Protein AF-A0A352F9U6-F1 (afdb_monomer)

Solvent-accessible surface area (backbone atoms only — not comparable to full-atom values): 6365 Å² total; per-residue (Å²): 136,94,85,80,84,66,70,68,66,66,60,55,64,63,62,71,66,75,74,80,70,86,76,86,44,70,66,60,53,50,52,50,53,51,52,50,54,30,59,79,71,73,54,84,74,67,57,46,100,87,66,51,74,74,83,88,88,74,89,82,89,72,84,82,84,58,98,86,63,88,63,74,48,76,53,74,44,58,51,98,88,63,55,70,82,49,70,53,75,51,112

Radius of gyration: 25.02 Å; Cα contacts (8 Å, |Δi|>4): 48; chains: 1; bounding box: 55×26×78 Å

Foldseek 3Di:
DDDDPPPVVVVVVVVVPPVPDPPPPVVVVVVVLVVVLCVVVVHDAAADPVRHGDDPPDDDPDDDDDPPDDDWDFDWDADSVRHTPDGDTDD

Sequence (91 aa):
MNRIFIPFLLSLSLILCLNGCTKDDPIEKEKMAMTKYLEDHGYAESPTASGLYYIETKRGTGADADKGDLVKVRYKGTFTDGTVFDSGIYT

Nearest PDB structures (foldseek):
  5jhf-assembly2_B  TM=4.257E-01  e=9.978E+00  Lachancea thermotolerans CBS 6340
  8jjr-assembly1_x  TM=2.899E-01  e=3.417E+00  Symbiodinium sp.

pLDDT: mean 84.35, std 17.63, range [47.06, 98.0]

Structure (mmCIF, N/CA/C/O backbone):
data_AF-A0A352F9U6-F1
#
_entry.id   AF-A0A352F9U6-F1
#
loop_
_atom_site.group_PDB
_atom_site.id
_atom_site.type_symbol
_atom_site.label_atom_id
_atom_site.label_alt_id
_atom_site.label_comp_id
_atom_site.label_asym_id
_atom_site.label_entity_id
_atom_site.label_seq_id
_atom_site.pdbx_PDB_ins_code
_atom_site.Cartn_x
_atom_site.Cartn_y
_atom_site.Cartn_z
_atom_site.occupancy
_atom_site.B_iso_or_equiv
_atom_site.auth_seq_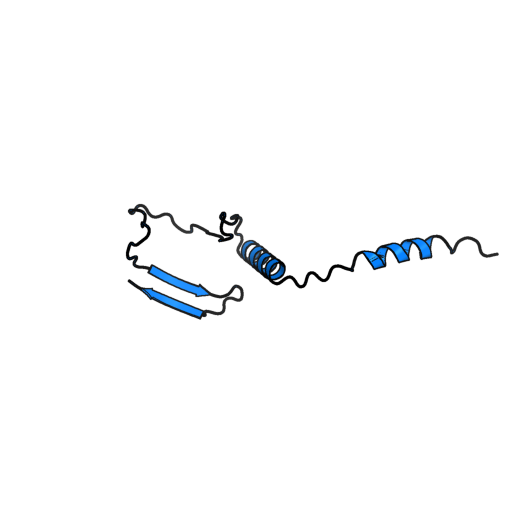id
_atom_site.auth_comp_id
_atom_site.auth_asym_id
_atom_site.auth_atom_id
_atom_site.pdbx_PDB_model_num
ATOM 1 N N . MET A 1 1 ? 33.649 2.389 -62.423 1.00 47.06 1 MET A N 1
ATOM 2 C CA . MET A 1 1 ? 34.302 3.555 -61.791 1.00 47.06 1 MET A CA 1
ATOM 3 C C . MET A 1 1 ? 33.358 4.108 -60.725 1.00 47.06 1 MET A C 1
ATOM 5 O O . MET A 1 1 ? 32.345 4.709 -61.051 1.00 47.06 1 MET A O 1
ATOM 9 N N . ASN A 1 2 ? 33.646 3.742 -59.473 1.00 47.06 2 ASN A N 1
ATOM 10 C CA . ASN A 1 2 ? 32.944 4.014 -58.210 1.00 47.06 2 ASN A CA 1
ATOM 11 C C . ASN A 1 2 ? 32.317 5.407 -58.065 1.00 47.06 2 ASN A C 1
ATOM 13 O O . ASN A 1 2 ? 33.082 6.351 -57.898 1.00 47.06 2 ASN A O 1
ATOM 17 N N . ARG A 1 3 ? 30.977 5.533 -57.990 1.00 52.00 3 ARG A N 1
ATOM 18 C CA . ARG A 1 3 ? 30.288 6.749 -57.476 1.00 52.00 3 ARG A CA 1
ATOM 19 C C . ARG A 1 3 ? 28.894 6.519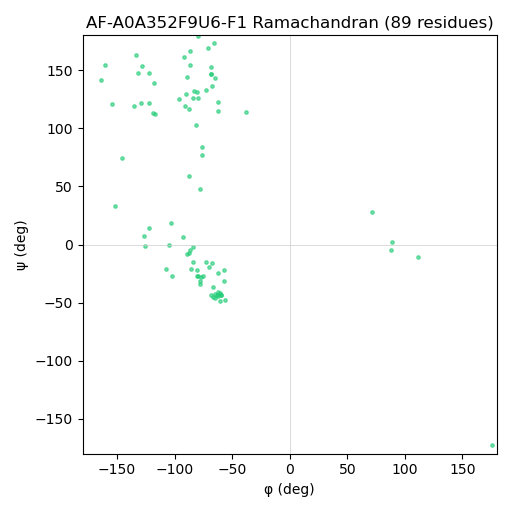 -56.844 1.00 52.00 3 ARG A C 1
ATOM 21 O O . ARG A 1 3 ? 28.042 7.388 -56.952 1.00 52.00 3 ARG A O 1
ATOM 28 N N . ILE A 1 4 ? 28.627 5.380 -56.189 1.00 52.69 4 ILE A N 1
ATOM 29 C CA . ILE A 1 4 ? 27.299 5.103 -55.568 1.00 52.69 4 ILE A CA 1
ATOM 30 C C . ILE A 1 4 ? 27.372 4.732 -54.063 1.00 52.69 4 ILE A C 1
ATOM 32 O O . ILE A 1 4 ? 26.355 4.604 -53.397 1.00 52.69 4 ILE A O 1
ATOM 36 N N . PHE A 1 5 ? 28.560 4.664 -53.454 1.00 54.16 5 PHE A N 1
ATOM 37 C CA . PHE A 1 5 ? 28.746 4.072 -52.113 1.00 54.16 5 PHE A CA 1
ATOM 38 C C . PHE A 1 5 ? 28.914 5.053 -50.930 1.00 54.16 5 PHE A C 1
ATOM 40 O O . PHE A 1 5 ? 29.406 4.656 -49.880 1.00 54.16 5 PHE A O 1
ATOM 47 N N . ILE A 1 6 ? 28.529 6.329 -51.061 1.00 57.25 6 ILE A N 1
ATOM 48 C CA . ILE A 1 6 ? 28.766 7.360 -50.021 1.00 57.25 6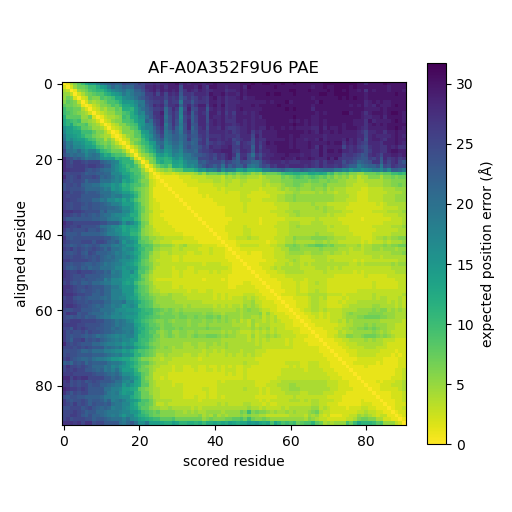 ILE A CA 1
ATOM 49 C C . ILE A 1 6 ? 27.512 7.825 -49.230 1.00 57.25 6 ILE A C 1
ATOM 51 O O . ILE A 1 6 ? 27.696 8.263 -48.095 1.00 57.25 6 ILE A O 1
ATOM 55 N N . PRO A 1 7 ? 26.240 7.685 -49.677 1.00 51.56 7 PRO A N 1
ATOM 56 C CA . PRO A 1 7 ? 25.107 8.146 -48.860 1.00 51.56 7 PRO A CA 1
ATOM 57 C C . PRO A 1 7 ? 24.634 7.128 -47.804 1.00 51.56 7 PRO A C 1
ATOM 59 O O . PRO A 1 7 ? 23.933 7.505 -46.870 1.00 51.56 7 PRO A O 1
ATOM 62 N N . PHE A 1 8 ? 25.034 5.854 -47.892 1.00 50.25 8 PHE A N 1
ATOM 63 C CA . PHE A 1 8 ? 24.595 4.830 -46.930 1.00 50.25 8 PHE A CA 1
ATOM 64 C C . PHE A 1 8 ? 25.362 4.909 -45.594 1.00 50.25 8 PHE A C 1
ATOM 66 O O . PHE A 1 8 ? 24.780 4.740 -44.525 1.00 50.25 8 PHE A O 1
ATOM 73 N N . LEU A 1 9 ? 26.646 5.283 -45.639 1.00 55.03 9 LEU A N 1
ATOM 74 C CA . LEU A 1 9 ? 27.531 5.410 -44.470 1.00 55.03 9 LEU A CA 1
ATOM 75 C C . LEU A 1 9 ? 27.263 6.662 -43.613 1.00 55.03 9 LEU A C 1
ATOM 77 O O . LEU A 1 9 ? 27.490 6.630 -42.407 1.00 55.03 9 LEU A O 1
ATOM 81 N N . LEU A 1 10 ? 26.729 7.737 -44.205 1.00 51.72 10 LEU A N 1
ATOM 82 C CA . LEU A 1 10 ? 26.353 8.961 -43.480 1.00 51.72 10 LEU A CA 1
ATOM 83 C C . LEU A 1 10 ? 24.995 8.852 -42.767 1.00 51.72 10 LEU A C 1
ATOM 85 O O . LEU A 1 10 ? 24.762 9.564 -41.796 1.00 51.72 10 LEU A O 1
ATOM 89 N N . SER A 1 11 ? 24.125 7.932 -43.199 1.00 56.28 11 SER A N 1
ATOM 90 C CA . SER A 1 11 ? 22.844 7.662 -42.526 1.00 56.28 11 SER A CA 1
ATOM 91 C C . SER A 1 11 ? 22.985 6.764 -41.287 1.00 56.28 11 SER A C 1
ATOM 93 O O . SER A 1 11 ? 22.218 6.892 -40.336 1.00 56.28 11 SER A O 1
ATOM 95 N N . LEU A 1 12 ? 24.011 5.902 -41.251 1.00 55.28 12 LEU A N 1
ATOM 96 C CA . LEU A 1 12 ? 24.248 4.952 -40.158 1.00 55.28 12 LEU A CA 1
ATOM 97 C C . LEU A 1 12 ? 24.851 5.623 -38.907 1.00 55.28 12 LEU A C 1
ATOM 99 O O . LEU A 1 12 ? 24.585 5.198 -37.786 1.00 55.28 12 LEU A O 1
ATOM 103 N N . SER A 1 13 ? 25.597 6.719 -39.086 1.00 57.91 13 SER A N 1
ATOM 104 C CA . SER A 1 13 ? 26.208 7.495 -37.993 1.00 57.91 13 SER A CA 1
ATOM 105 C C . SER A 1 13 ? 25.199 8.278 -37.141 1.00 57.91 13 SER A C 1
ATOM 107 O O . SER A 1 13 ? 25.538 8.661 -36.024 1.00 57.91 13 SER A O 1
ATOM 109 N N . LEU A 1 14 ? 23.982 8.530 -37.633 1.00 55.41 14 LEU A N 1
ATOM 110 C CA . LEU A 1 14 ? 22.947 9.252 -36.880 1.00 55.41 14 LEU A CA 1
ATOM 111 C C . LEU A 1 14 ? 22.136 8.317 -35.962 1.00 55.41 14 LEU A C 1
ATOM 113 O O . LEU A 1 14 ? 21.567 8.758 -34.968 1.00 55.41 14 LEU A O 1
ATOM 117 N N . ILE A 1 15 ? 22.137 7.013 -36.257 1.00 59.88 15 ILE A N 1
ATOM 118 C CA . ILE A 1 15 ? 21.402 5.988 -35.499 1.00 59.88 15 ILE A CA 1
ATOM 119 C C . ILE A 1 15 ? 22.161 5.577 -34.223 1.00 59.88 15 ILE A C 1
ATOM 121 O O . ILE A 1 15 ? 21.539 5.217 -33.227 1.00 59.88 15 ILE A O 1
ATOM 125 N N . LEU A 1 16 ? 23.495 5.700 -34.191 1.00 54.94 16 LEU A N 1
ATOM 126 C CA . LEU A 1 16 ? 24.299 5.375 -33.002 1.00 54.94 16 LEU A CA 1
ATOM 127 C C . LEU A 1 16 ? 24.183 6.397 -31.852 1.00 54.94 16 LEU A C 1
ATOM 129 O O . LEU A 1 16 ? 24.531 6.061 -30.722 1.00 54.94 16 LEU A O 1
ATOM 133 N N . CYS A 1 17 ? 23.658 7.603 -32.093 1.00 54.00 17 CYS A N 1
ATOM 134 C CA . CYS A 1 17 ? 23.543 8.649 -31.065 1.00 54.00 17 CYS A CA 1
ATOM 135 C C . CYS A 1 17 ? 22.235 8.606 -30.250 1.00 54.00 17 CYS A C 1
ATOM 137 O O . CYS A 1 17 ? 22.120 9.331 -29.265 1.00 54.00 17 CYS A O 1
ATOM 139 N N . LEU A 1 18 ? 21.253 7.768 -30.611 1.00 53.53 18 LEU A N 1
ATOM 140 C CA . LEU A 1 18 ? 19.959 7.692 -29.905 1.00 53.53 18 LEU A CA 1
ATOM 141 C C . LEU A 1 18 ? 19.941 6.714 -28.716 1.00 53.53 18 LEU A C 1
ATOM 143 O O . LEU A 1 18 ? 18.979 6.705 -27.956 1.00 53.53 18 LEU A O 1
ATOM 147 N N . ASN A 1 19 ? 21.004 5.932 -28.506 1.00 57.69 19 ASN A N 1
ATOM 148 C CA . ASN A 1 19 ? 21.089 4.975 -27.391 1.00 57.69 19 ASN A CA 1
ATOM 149 C C . ASN A 1 19 ? 21.761 5.553 -26.127 1.00 57.69 19 ASN A C 1
ATOM 151 O O . ASN A 1 19 ? 22.001 4.832 -25.162 1.00 57.69 19 ASN A O 1
ATOM 155 N N . GLY A 1 20 ? 22.076 6.852 -26.108 1.00 55.53 20 GLY A N 1
ATOM 156 C CA . GLY A 1 20 ? 22.750 7.523 -24.993 1.00 55.53 20 GLY A CA 1
ATOM 157 C C . GLY A 1 20 ? 21.796 8.052 -23.922 1.00 55.53 20 GLY A C 1
ATOM 158 O O . GLY A 1 20 ? 21.767 9.254 -23.676 1.00 55.53 20 GLY A O 1
ATOM 159 N N . CYS A 1 21 ? 20.991 7.194 -23.292 1.00 55.69 21 CYS A N 1
ATOM 160 C CA . CYS A 1 21 ? 20.220 7.587 -22.109 1.00 55.69 21 CYS A CA 1
ATOM 161 C C . CYS A 1 21 ? 20.100 6.415 -21.126 1.00 55.69 21 CYS A C 1
ATOM 163 O O . CYS A 1 21 ? 19.045 5.797 -21.001 1.00 55.69 21 CYS A O 1
ATOM 165 N N . THR A 1 22 ? 21.186 6.096 -20.421 1.00 61.00 22 THR A N 1
ATOM 166 C CA . THR A 1 22 ? 21.132 5.222 -19.241 1.00 61.00 22 THR A CA 1
ATOM 167 C C . THR A 1 22 ? 20.574 6.037 -18.078 1.00 61.00 22 THR A C 1
ATOM 169 O O . THR A 1 22 ? 21.310 6.656 -17.310 1.00 61.00 22 THR A O 1
ATOM 172 N N . LYS A 1 23 ? 19.241 6.125 -18.010 1.00 60.75 23 LYS A N 1
ATOM 173 C CA . LYS A 1 23 ? 18.529 6.700 -16.866 1.00 60.75 23 LYS A CA 1
ATOM 174 C C . LYS A 1 23 ? 18.533 5.680 -15.726 1.00 60.75 23 LYS A C 1
ATOM 176 O O . LYS A 1 23 ? 17.524 5.030 -15.478 1.00 60.75 23 LYS A O 1
ATOM 181 N N . ASP A 1 24 ? 19.661 5.548 -15.036 1.00 72.75 24 ASP A N 1
ATOM 182 C CA . ASP A 1 24 ? 19.746 4.800 -13.774 1.00 72.75 24 ASP A CA 1
ATOM 183 C C . ASP A 1 24 ? 19.173 5.641 -12.616 1.00 72.75 24 ASP A C 1
ATOM 185 O O . ASP A 1 24 ? 19.799 5.814 -11.572 1.00 72.75 24 ASP A O 1
ATOM 189 N N . ASP A 1 25 ? 17.986 6.222 -12.817 1.00 87.69 25 ASP A N 1
ATOM 190 C CA . ASP A 1 25 ? 17.249 6.907 -11.760 1.00 87.69 25 ASP A CA 1
ATOM 191 C C . ASP A 1 25 ? 16.385 5.867 -11.025 1.00 87.69 25 ASP A C 1
ATOM 193 O O . ASP A 1 25 ? 15.498 5.260 -11.644 1.00 87.69 25 ASP A O 1
ATOM 197 N N . PRO A 1 26 ? 16.620 5.623 -9.721 1.00 89.06 26 PRO A N 1
ATOM 198 C CA . PRO A 1 26 ? 15.830 4.666 -8.952 1.00 89.06 26 PRO A CA 1
ATOM 199 C C . PRO A 1 26 ? 14.331 4.992 -8.963 1.00 89.06 26 PRO A C 1
ATOM 201 O O . PRO A 1 26 ? 13.521 4.064 -8.964 1.00 89.06 26 PRO A O 1
ATOM 204 N N . ILE A 1 27 ? 13.955 6.273 -9.047 1.00 88.94 27 ILE A N 1
ATOM 205 C CA . ILE A 1 27 ? 12.552 6.702 -9.084 1.00 88.94 27 ILE A CA 1
ATOM 206 C C . ILE A 1 27 ? 11.891 6.265 -10.394 1.00 88.94 27 ILE A C 1
ATOM 208 O O . ILE A 1 27 ? 10.775 5.749 -10.388 1.00 88.94 27 ILE A O 1
ATOM 212 N N . GLU A 1 28 ? 12.572 6.431 -11.528 1.00 90.38 28 GLU A N 1
ATOM 213 C CA . GLU A 1 28 ? 12.034 6.010 -12.826 1.00 90.38 28 GLU A CA 1
ATOM 214 C C . GLU A 1 28 ? 11.912 4.486 -12.911 1.00 90.38 28 GLU A C 1
ATOM 216 O O . GLU A 1 28 ? 10.925 3.968 -13.438 1.00 90.38 28 GLU A O 1
ATOM 221 N N . LYS A 1 29 ? 12.859 3.750 -12.318 1.00 91.56 29 LYS A N 1
ATOM 222 C CA . LYS A 1 29 ? 12.774 2.288 -12.199 1.00 91.56 29 LYS A CA 1
ATOM 223 C C . LYS A 1 29 ? 11.565 1.846 -11.373 1.00 91.56 29 LYS A C 1
ATOM 225 O O . LYS A 1 29 ? 10.860 0.922 -11.781 1.00 91.56 29 LYS A O 1
ATOM 230 N N . GLU A 1 30 ? 11.310 2.499 -10.244 1.00 92.69 30 GLU A N 1
ATOM 231 C CA . GLU A 1 30 ? 10.151 2.204 -9.396 1.00 92.69 30 GLU A CA 1
ATOM 232 C C . GLU A 1 30 ? 8.829 2.528 -10.109 1.00 92.69 30 GLU A C 1
ATOM 234 O O . GLU A 1 30 ? 7.914 1.701 -10.117 1.00 92.69 30 GLU A O 1
ATOM 239 N N . LYS A 1 31 ? 8.748 3.667 -10.810 1.00 92.25 31 LYS A N 1
ATOM 240 C CA . LYS A 1 31 ? 7.578 4.028 -11.633 1.00 92.25 31 LYS A CA 1
ATOM 241 C C . LYS A 1 31 ? 7.304 3.012 -12.739 1.00 92.25 31 LYS A C 1
ATOM 243 O O . LYS A 1 31 ? 6.149 2.638 -12.950 1.00 92.25 31 LYS A O 1
ATOM 248 N N . MET A 1 32 ? 8.344 2.548 -13.433 1.00 92.50 32 MET A N 1
ATOM 249 C CA . MET A 1 32 ? 8.213 1.505 -14.455 1.00 92.50 32 MET A CA 1
ATOM 250 C C . MET A 1 32 ? 7.717 0.187 -13.850 1.00 92.50 32 MET A C 1
ATOM 252 O O . MET A 1 32 ? 6.813 -0.436 -14.406 1.00 92.50 32 MET A O 1
ATOM 256 N N . ALA A 1 33 ? 8.251 -0.216 -12.692 1.00 93.62 33 ALA A N 1
ATOM 257 C CA . ALA A 1 33 ? 7.800 -1.416 -11.989 1.00 93.62 33 ALA A CA 1
ATOM 258 C C . ALA A 1 33 ? 6.327 -1.316 -11.554 1.00 93.62 33 ALA A C 1
ATOM 260 O O . ALA A 1 33 ? 5.581 -2.281 -11.707 1.00 93.62 33 ALA A O 1
ATOM 261 N N . MET A 1 34 ? 5.894 -0.149 -11.068 1.00 94.56 34 MET A N 1
ATOM 262 C CA . MET A 1 34 ? 4.498 0.089 -10.697 1.00 94.56 34 MET A CA 1
ATOM 263 C C . MET A 1 34 ? 3.569 0.070 -11.915 1.00 94.56 34 MET A C 1
ATOM 265 O O . MET A 1 34 ? 2.539 -0.593 -11.884 1.00 94.56 34 MET A O 1
ATOM 269 N N . THR A 1 35 ? 3.958 0.733 -13.010 1.00 93.88 35 THR A N 1
ATOM 270 C CA . THR A 1 35 ? 3.187 0.733 -14.268 1.00 93.88 35 THR A CA 1
ATOM 271 C C . THR A 1 35 ? 2.969 -0.695 -14.757 1.00 93.88 35 THR A C 1
ATOM 273 O O . THR A 1 35 ? 1.838 -1.103 -15.004 1.00 93.88 35 THR A O 1
ATOM 276 N N . LYS A 1 36 ? 4.041 -1.494 -14.778 1.00 95.25 36 LYS A N 1
ATOM 277 C CA . LYS A 1 36 ? 3.967 -2.910 -15.136 1.00 95.25 36 LYS A CA 1
ATOM 278 C C . LYS A 1 36 ? 3.050 -3.703 -14.201 1.00 95.25 36 LYS A C 1
ATOM 280 O O . LYS A 1 36 ? 2.268 -4.520 -14.671 1.00 95.25 36 LYS A O 1
ATOM 285 N N . TYR A 1 37 ? 3.129 -3.470 -12.891 1.00 95.62 37 TYR A N 1
ATOM 286 C CA . TYR A 1 37 ? 2.274 -4.157 -11.924 1.00 95.62 37 TYR A CA 1
ATOM 287 C C . TYR A 1 37 ? 0.786 -3.870 -12.173 1.00 95.62 37 TYR A C 1
ATOM 289 O O . TYR A 1 37 ? -0.026 -4.791 -12.112 1.00 95.62 37 TYR A O 1
ATOM 297 N N . LEU A 1 38 ? 0.428 -2.621 -12.485 1.00 95.62 38 LEU A N 1
ATOM 298 C CA . LEU A 1 38 ? -0.951 -2.242 -12.806 1.00 95.62 38 LEU A CA 1
ATOM 299 C C . LEU A 1 38 ? -1.429 -2.912 -14.100 1.00 95.62 38 LEU A C 1
ATOM 301 O O . LEU A 1 38 ? -2.503 -3.509 -14.105 1.00 95.62 38 LEU A O 1
ATOM 305 N N . GLU A 1 39 ? -0.612 -2.889 -15.156 1.00 95.44 39 GLU A N 1
ATOM 306 C CA . GLU A 1 39 ? -0.915 -3.540 -16.440 1.00 95.44 39 GLU A CA 1
ATOM 307 C C . GLU A 1 39 ? -1.111 -5.054 -16.290 1.00 95.44 39 GLU A C 1
ATOM 309 O O . GLU A 1 39 ? -2.122 -5.594 -16.744 1.00 95.44 39 GLU A O 1
ATOM 314 N N . ASP A 1 40 ? -0.184 -5.731 -15.604 1.00 95.81 40 ASP A N 1
ATOM 315 C CA . ASP A 1 40 ? -0.213 -7.185 -15.406 1.00 95.81 40 ASP A CA 1
ATOM 316 C C . ASP A 1 40 ? -1.458 -7.639 -14.609 1.00 95.81 40 ASP A C 1
ATOM 318 O O . ASP A 1 40 ? -1.901 -8.780 -14.754 1.00 95.81 40 ASP A O 1
ATOM 322 N N . HIS A 1 41 ? -2.046 -6.755 -13.792 1.00 95.31 41 HIS A N 1
ATOM 323 C CA . HIS A 1 41 ? -3.245 -7.037 -12.992 1.00 95.31 41 HIS A CA 1
ATOM 324 C C . HIS A 1 41 ? -4.531 -6.394 -13.543 1.00 95.31 41 HIS A C 1
ATOM 326 O O . HIS A 1 41 ? -5.602 -6.598 -12.969 1.00 95.31 41 HIS A O 1
ATOM 332 N N . GLY A 1 42 ? -4.455 -5.655 -14.655 1.00 95.81 42 GLY A N 1
ATOM 333 C CA . GLY A 1 42 ? -5.613 -5.012 -15.282 1.00 95.81 42 GLY A CA 1
ATOM 334 C C . GLY A 1 42 ? -6.173 -3.811 -14.511 1.00 95.81 42 GLY A C 1
ATOM 335 O O . GLY A 1 42 ? -7.368 -3.534 -14.606 1.00 95.81 42 GLY A O 1
ATOM 336 N N . TYR A 1 43 ? -5.331 -3.114 -13.750 1.00 95.19 43 TYR A N 1
ATOM 337 C CA . TYR A 1 43 ? -5.680 -1.880 -13.046 1.00 95.19 43 TYR A CA 1
ATOM 338 C C . TYR A 1 43 ? -5.436 -0.656 -13.937 1.00 95.19 43 TYR A C 1
ATOM 340 O O . TYR A 1 43 ? -4.488 -0.624 -14.722 1.00 95.19 43 TYR A O 1
ATOM 348 N N . ALA A 1 44 ? -6.292 0.357 -13.818 1.00 94.25 44 ALA A N 1
ATOM 349 C CA . ALA A 1 44 ? -6.254 1.580 -14.635 1.00 94.25 44 ALA A CA 1
ATOM 350 C C . ALA A 1 44 ? -6.217 2.864 -13.784 1.00 94.25 44 ALA A C 1
ATOM 352 O O . ALA A 1 44 ? -6.349 3.980 -14.293 1.00 94.25 44 ALA A O 1
ATOM 353 N N . GLU A 1 45 ? -6.074 2.707 -12.474 1.00 94.44 45 GLU A N 1
ATOM 354 C CA . GLU A 1 45 ? -6.082 3.773 -11.492 1.00 94.44 45 GLU A CA 1
ATOM 355 C C . GLU A 1 45 ? -4.845 4.659 -11.645 1.00 94.44 45 GLU A C 1
ATOM 357 O O . GLU A 1 45 ? -3.718 4.195 -11.807 1.00 94.44 45 GLU A O 1
ATOM 362 N N . SER A 1 46 ? -5.064 5.969 -11.564 1.00 94.00 46 SER A N 1
ATOM 363 C CA . SER A 1 46 ? -3.992 6.961 -11.500 1.00 94.00 46 SER A CA 1
ATOM 364 C C . SER A 1 46 ? -3.552 7.181 -10.049 1.00 94.00 46 SER A C 1
ATOM 366 O O . SER A 1 46 ?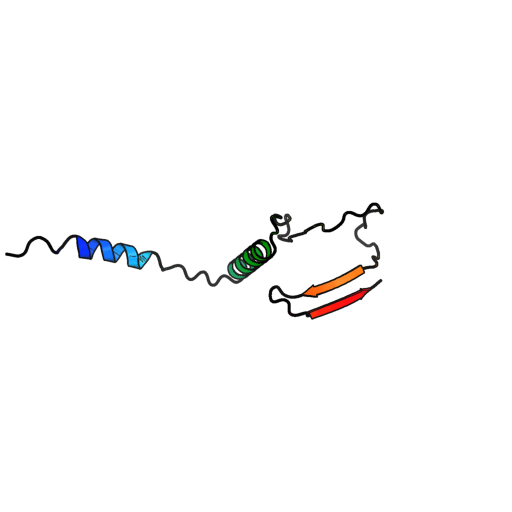 -4.355 6.988 -9.131 1.00 94.00 46 SER A O 1
ATOM 368 N N . PRO A 1 47 ? -2.302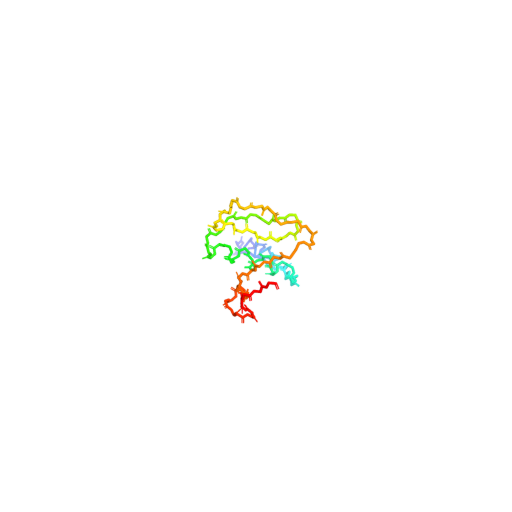 7.613 -9.813 1.00 95.25 47 PRO A N 1
ATOM 369 C CA . PRO A 1 47 ? -1.832 7.863 -8.461 1.00 95.25 47 PRO A CA 1
ATOM 370 C C . PRO A 1 47 ? -2.547 9.070 -7.845 1.00 95.25 47 PRO A C 1
ATOM 372 O O . PRO A 1 47 ? -2.937 10.016 -8.535 1.00 95.25 47 PRO A O 1
ATOM 375 N N . THR A 1 48 ? -2.659 9.077 -6.521 1.00 95.75 48 THR A N 1
ATOM 376 C CA . THR A 1 48 ? -3.034 10.270 -5.757 1.00 95.75 48 THR A CA 1
ATOM 377 C C . THR A 1 48 ? -1.949 11.348 -5.865 1.00 95.75 48 THR A C 1
ATOM 379 O O . THR A 1 48 ? -0.842 11.108 -6.350 1.00 95.75 48 THR A O 1
ATOM 382 N N . ALA A 1 49 ? -2.217 12.543 -5.329 1.00 96.31 49 ALA A N 1
ATOM 383 C CA . ALA A 1 49 ? -1.228 13.623 -5.271 1.00 96.31 49 ALA A CA 1
ATOM 384 C C . ALA A 1 49 ? 0.070 13.243 -4.525 1.00 96.31 49 ALA A C 1
ATOM 386 O O . ALA A 1 49 ? 1.105 13.862 -4.754 1.00 96.31 49 ALA A O 1
ATOM 387 N N . SER A 1 50 ? 0.031 12.228 -3.650 1.00 95.44 50 SER A N 1
ATOM 388 C CA . SER A 1 50 ? 1.217 11.712 -2.956 1.00 95.44 50 SER A CA 1
ATOM 389 C C . SER A 1 50 ? 1.978 10.643 -3.747 1.00 95.44 50 SER A C 1
ATOM 391 O O . SER A 1 50 ? 3.004 10.169 -3.270 1.00 95.44 50 SER A O 1
ATOM 393 N N . GLY A 1 51 ? 1.472 10.214 -4.908 1.00 93.75 51 GLY A N 1
ATOM 394 C CA . GLY A 1 51 ? 2.031 9.105 -5.686 1.00 93.75 51 GLY A CA 1
ATOM 395 C C . GLY A 1 51 ? 1.482 7.720 -5.318 1.00 93.75 51 GLY A C 1
ATOM 396 O O . GLY A 1 51 ? 1.921 6.731 -5.898 1.00 93.75 51 GLY A O 1
ATOM 397 N N . LEU A 1 52 ? 0.535 7.625 -4.375 1.00 94.88 52 LEU A N 1
ATOM 398 C CA . LEU A 1 52 ? -0.040 6.346 -3.945 1.00 94.88 52 LEU A CA 1
ATOM 399 C C . LEU A 1 52 ? -1.117 5.883 -4.930 1.00 94.88 52 LEU A C 1
ATOM 401 O O . LEU A 1 52 ? -2.030 6.640 -5.242 1.00 94.88 52 LEU A O 1
ATOM 405 N N . TYR A 1 53 ? -1.059 4.626 -5.359 1.00 95.75 53 TYR A N 1
ATOM 406 C CA . TYR A 1 53 ? -2.140 3.994 -6.113 1.00 95.75 53 TYR A CA 1
ATOM 407 C C . TYR A 1 53 ? -3.120 3.331 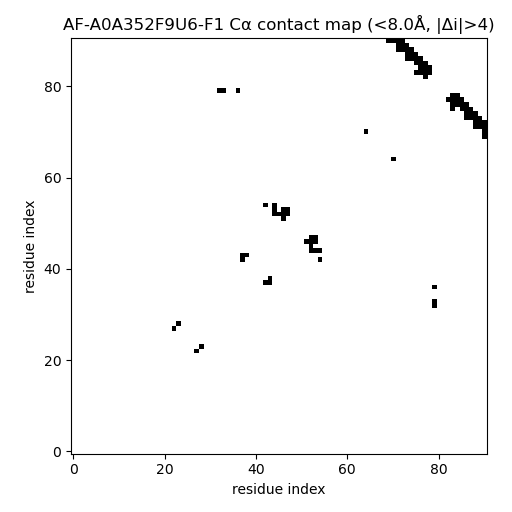-5.147 1.00 95.75 53 TYR A C 1
ATOM 409 O O . TYR A 1 53 ? -2.713 2.583 -4.257 1.00 95.75 53 TYR A O 1
ATOM 417 N N . TYR A 1 54 ? -4.409 3.615 -5.314 1.00 95.38 54 TYR A N 1
ATOM 418 C CA . TYR A 1 54 ? -5.474 3.075 -4.475 1.00 95.38 54 TYR A CA 1
ATOM 419 C C . TYR A 1 54 ? -6.575 2.478 -5.345 1.00 95.38 54 TYR A C 1
ATOM 421 O O . TYR A 1 54 ? -7.164 3.177 -6.165 1.00 95.38 54 TYR A O 1
ATOM 429 N N . ILE A 1 55 ? -6.851 1.191 -5.135 1.00 95.12 55 ILE A N 1
ATOM 430 C CA . ILE A 1 55 ? -7.866 0.428 -5.862 1.00 95.12 55 ILE A CA 1
ATOM 431 C C . ILE A 1 55 ? -8.925 -0.015 -4.855 1.00 95.12 55 ILE A C 1
ATOM 433 O O . ILE A 1 55 ? -8.672 -0.843 -3.975 1.00 95.12 55 ILE A O 1
ATOM 437 N N . GLU A 1 56 ? -10.127 0.539 -4.976 1.00 94.44 56 GLU A N 1
ATOM 438 C CA . GLU A 1 56 ? -11.250 0.184 -4.112 1.00 94.44 56 GLU A CA 1
ATOM 439 C C . GLU A 1 56 ? -11.913 -1.104 -4.617 1.00 94.44 56 GLU A C 1
ATOM 441 O O . GLU A 1 56 ? -12.684 -1.100 -5.571 1.00 94.44 56 GLU A O 1
ATOM 446 N N . THR A 1 57 ? -11.635 -2.229 -3.957 1.00 93.56 57 THR A N 1
ATOM 447 C CA . THR A 1 57 ? -12.220 -3.529 -4.340 1.00 93.56 57 THR A CA 1
ATOM 448 C C . THR A 1 57 ? -13.668 -3.694 -3.875 1.00 93.56 57 THR A C 1
ATOM 450 O O . THR A 1 57 ? -14.464 -4.373 -4.525 1.00 93.56 57 THR A O 1
ATOM 453 N N . LYS A 1 58 ? -14.024 -3.089 -2.735 1.00 95.06 58 LYS A N 1
ATOM 454 C CA . LYS A 1 58 ? -15.378 -3.110 -2.177 1.00 95.06 58 LYS A CA 1
ATOM 455 C C . LYS A 1 58 ? -15.615 -1.894 -1.286 1.00 95.06 58 LYS A C 1
ATOM 457 O O . LYS A 1 58 ? -14.964 -1.751 -0.255 1.00 95.06 58 LYS A O 1
ATOM 462 N N . ARG A 1 59 ? -16.617 -1.089 -1.640 1.00 95.31 59 ARG A N 1
ATOM 463 C CA . ARG A 1 59 ? -17.031 0.077 -0.855 1.00 95.31 59 ARG A CA 1
ATOM 464 C C . ARG A 1 59 ? -17.759 -0.317 0.428 1.00 95.31 59 ARG A C 1
ATOM 466 O O . ARG A 1 59 ? -18.664 -1.156 0.408 1.00 95.31 59 ARG A O 1
ATOM 473 N N . GLY A 1 60 ? -17.364 0.300 1.538 1.00 94.69 60 GLY A N 1
ATOM 474 C CA . GLY A 1 60 ? -18.067 0.221 2.819 1.00 94.69 60 GLY A CA 1
ATOM 475 C C . GLY A 1 60 ? -19.173 1.274 2.947 1.00 94.69 60 GLY A C 1
ATOM 476 O O . GLY A 1 60 ? -19.236 2.220 2.172 1.00 94.69 60 GLY A O 1
ATOM 477 N N . THR A 1 61 ? -20.046 1.111 3.942 1.00 96.38 61 THR A N 1
ATOM 478 C CA . THR A 1 61 ? -21.107 2.082 4.292 1.00 96.38 61 THR A CA 1
ATOM 479 C C . THR A 1 61 ? -21.002 2.563 5.744 1.00 96.38 61 THR A C 1
ATOM 481 O O . THR A 1 61 ? -21.979 3.054 6.304 1.00 96.38 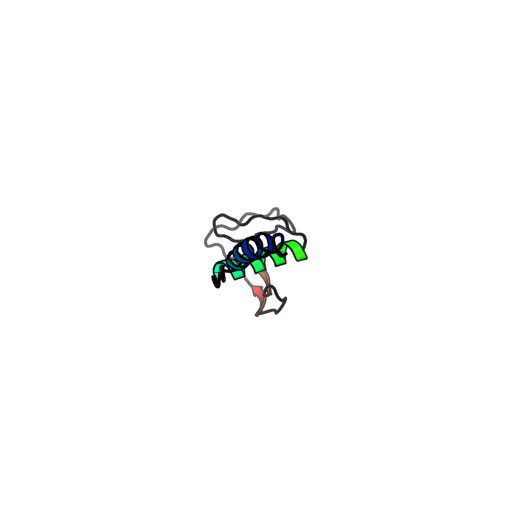61 THR A O 1
ATOM 484 N N . GLY A 1 62 ? -19.863 2.308 6.393 1.00 94.25 62 GLY A N 1
ATOM 485 C CA . GLY A 1 62 ? -19.591 2.748 7.761 1.00 94.25 62 GLY A CA 1
ATOM 486 C C . GLY A 1 62 ? -19.167 4.213 7.812 1.00 94.25 62 GLY A C 1
ATOM 487 O O . GLY A 1 62 ? -19.067 4.866 6.778 1.00 94.25 62 GLY A O 1
ATOM 488 N N . ALA A 1 63 ? -18.910 4.711 9.020 1.00 94.62 63 ALA A N 1
ATOM 489 C CA . ALA A 1 63 ? -18.268 6.008 9.189 1.00 94.62 63 ALA A CA 1
ATOM 490 C C . ALA A 1 63 ? -16.837 5.970 8.631 1.00 94.62 63 ALA A C 1
ATOM 492 O O . ALA A 1 63 ? -16.148 4.953 8.761 1.00 94.62 63 ALA A O 1
ATOM 493 N N . ASP A 1 64 ? -16.414 7.080 8.032 1.00 93.69 64 ASP A N 1
ATOM 494 C CA . ASP A 1 64 ? -15.025 7.278 7.635 1.00 93.69 64 ASP A CA 1
ATOM 495 C C . ASP A 1 64 ? -14.147 7.418 8.885 1.00 93.69 64 ASP A C 1
ATOM 497 O O . ASP A 1 64 ? -14.593 7.921 9.916 1.00 93.69 64 ASP A O 1
ATOM 501 N N . ALA A 1 65 ? -12.907 6.936 8.801 1.00 94.56 65 ALA A N 1
ATOM 502 C CA . ALA A 1 65 ? -11.935 7.090 9.876 1.00 94.56 65 ALA A CA 1
ATOM 503 C C . ALA A 1 65 ? -11.254 8.457 9.775 1.00 94.56 65 ALA A C 1
ATOM 505 O O . ALA A 1 65 ? -10.747 8.820 8.707 1.00 94.56 65 ALA A O 1
ATOM 506 N N . ASP A 1 66 ? -11.181 9.173 10.893 1.00 96.19 66 ASP A N 1
ATOM 507 C CA . ASP A 1 66 ? -10.476 10.443 10.983 1.00 96.19 66 ASP A CA 1
ATOM 508 C C . ASP A 1 66 ? -9.020 10.252 11.423 1.00 96.19 66 ASP A C 1
ATOM 510 O O . ASP A 1 66 ? -8.593 9.230 11.975 1.00 96.19 66 ASP A O 1
ATOM 514 N N . LYS A 1 67 ? -8.202 11.277 11.171 1.00 96.19 67 LYS A N 1
ATOM 515 C CA . LYS A 1 67 ? -6.801 11.270 11.593 1.00 96.19 67 LYS A CA 1
ATOM 516 C C . LYS A 1 67 ? -6.714 11.189 13.121 1.00 96.19 67 LYS A C 1
ATOM 518 O O . LYS A 1 67 ? -7.020 12.155 13.811 1.00 96.19 67 LYS A O 1
ATOM 523 N N . GLY A 1 68 ? -6.163 10.084 13.615 1.00 96.50 68 GLY A N 1
ATOM 524 C CA . GLY A 1 68 ? -5.973 9.825 15.045 1.00 96.50 68 GLY A CA 1
ATOM 525 C C . GLY A 1 68 ? -6.866 8.711 15.586 1.00 96.50 68 GLY A C 1
ATOM 526 O O . GLY A 1 68 ? -6.609 8.236 16.692 1.00 96.50 68 GLY A O 1
ATOM 527 N N . ASP A 1 69 ? -7.846 8.258 14.806 1.00 96.12 69 ASP A N 1
ATOM 528 C CA . ASP A 1 69 ? -8.692 7.134 15.186 1.00 96.12 69 ASP A CA 1
ATOM 529 C C . ASP A 1 69 ? -7.913 5.815 15.206 1.00 96.12 69 ASP A C 1
ATOM 531 O O . ASP A 1 69 ? -7.007 5.572 14.402 1.00 96.12 69 ASP A O 1
ATOM 535 N N . LEU A 1 70 ? -8.309 4.931 16.122 1.00 94.94 70 LEU A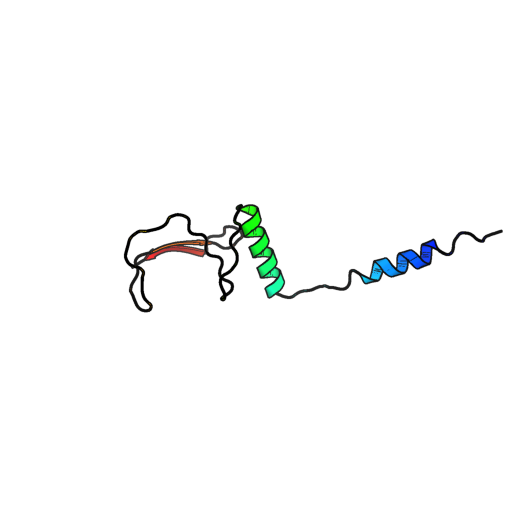 N 1
ATOM 536 C CA . LEU A 1 70 ? -7.852 3.546 16.135 1.00 94.94 70 LEU A CA 1
ATOM 537 C C . LEU A 1 70 ? -8.723 2.721 15.188 1.00 94.94 70 LEU A C 1
ATOM 539 O O . LEU A 1 70 ? -9.948 2.697 15.311 1.00 94.94 70 LEU A O 1
ATOM 543 N N . VAL A 1 71 ? -8.080 2.016 14.258 1.00 94.06 71 VAL A N 1
ATOM 544 C CA . VAL A 1 71 ? -8.753 1.201 13.244 1.00 94.06 71 VAL A CA 1
ATOM 545 C C . VAL A 1 71 ? -8.375 -0.266 13.381 1.00 94.06 71 VAL A C 1
ATOM 547 O O . VAL A 1 71 ? -7.212 -0.622 13.552 1.00 94.06 71 VAL A O 1
ATOM 550 N N . LYS A 1 72 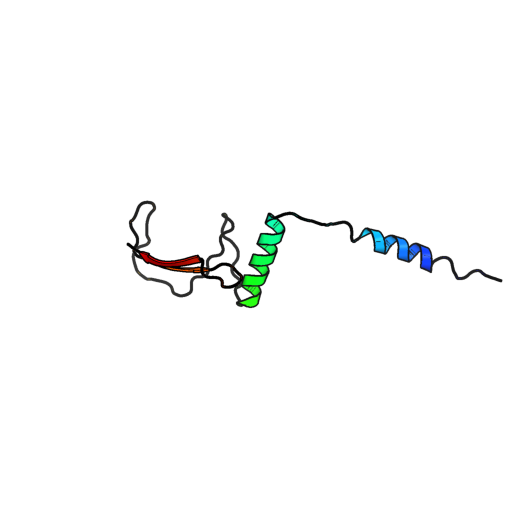? -9.370 -1.142 13.227 1.00 95.19 72 LYS A N 1
ATOM 551 C CA . LYS A 1 72 ? -9.145 -2.583 13.125 1.00 95.19 72 LYS A CA 1
ATOM 552 C C . LYS A 1 72 ? -8.970 -2.978 11.665 1.00 95.19 72 LYS A C 1
ATOM 554 O O . LYS A 1 72 ? -9.901 -2.839 10.874 1.00 95.19 72 LYS A O 1
ATOM 559 N N . VAL A 1 73 ? -7.809 -3.525 11.319 1.00 95.88 73 VAL A N 1
ATOM 560 C CA . VAL A 1 73 ? -7.455 -3.872 9.936 1.00 95.88 73 VAL A CA 1
ATOM 561 C C . VAL A 1 73 ? -7.118 -5.349 9.793 1.00 95.88 73 VAL A C 1
ATOM 563 O O . VAL A 1 73 ? -6.556 -5.974 10.690 1.00 95.88 73 VAL A O 1
ATOM 566 N N . ARG A 1 74 ? -7.438 -5.908 8.625 1.00 97.12 74 ARG A N 1
ATOM 567 C CA . ARG A 1 74 ? -6.918 -7.193 8.152 1.00 97.12 74 ARG A CA 1
ATOM 568 C C . ARG A 1 74 ? -6.163 -6.922 6.861 1.00 97.12 74 ARG A C 1
ATOM 570 O O . ARG A 1 74 ? -6.798 -6.552 5.877 1.00 97.12 74 ARG A O 1
ATOM 577 N N . TYR A 1 75 ? -4.847 -7.108 6.859 1.00 96.56 75 TYR A N 1
ATOM 578 C CA . TYR A 1 75 ? -4.021 -6.822 5.686 1.00 96.56 75 TYR A CA 1
ATOM 579 C C . TYR A 1 75 ? -3.030 -7.940 5.374 1.00 96.56 75 TYR A C 1
ATOM 581 O O . TYR A 1 75 ? -2.721 -8.801 6.203 1.00 96.56 75 TYR A O 1
ATOM 589 N N . LYS A 1 76 ? -2.529 -7.895 4.141 1.00 97.62 76 LYS A N 1
ATOM 590 C CA . LYS A 1 76 ? -1.405 -8.682 3.648 1.00 97.62 76 LYS A CA 1
ATOM 591 C C . LYS A 1 76 ? -0.506 -7.745 2.844 1.00 97.62 76 LYS A C 1
ATOM 593 O O . LYS A 1 76 ? -0.970 -7.162 1.869 1.00 97.62 76 LYS A O 1
ATOM 598 N N . GLY A 1 77 ? 0.740 -7.593 3.276 1.00 97.56 77 GLY A N 1
ATOM 599 C CA . GLY A 1 77 ? 1.761 -6.795 2.609 1.00 97.56 77 GLY A CA 1
ATOM 600 C C . GLY A 1 77 ? 2.650 -7.666 1.726 1.00 97.56 77 GLY A C 1
ATOM 601 O O . GLY A 1 77 ? 3.229 -8.653 2.189 1.00 97.56 77 GLY A O 1
ATOM 602 N N . THR A 1 78 ? 2.760 -7.304 0.450 1.00 97.31 78 THR A N 1
ATOM 603 C CA . THR A 1 78 ? 3.607 -7.988 -0.535 1.00 97.31 78 THR A CA 1
ATOM 604 C C . THR A 1 78 ? 4.443 -6.986 -1.311 1.00 97.31 78 THR A C 1
ATOM 606 O O . THR A 1 78 ? 3.984 -5.878 -1.588 1.00 97.31 78 THR A O 1
ATOM 609 N N . PHE A 1 79 ? 5.644 -7.392 -1.709 1.00 95.94 79 PHE A N 1
ATOM 610 C CA . PHE A 1 79 ? 6.372 -6.715 -2.778 1.00 95.94 79 PHE A CA 1
ATOM 611 C C . PHE A 1 79 ? 5.701 -6.982 -4.138 1.00 95.94 79 PHE A C 1
ATOM 613 O O . PHE A 1 79 ? 4.817 -7.835 -4.254 1.00 95.94 79 PHE A O 1
ATOM 620 N N . THR A 1 80 ? 6.118 -6.262 -5.182 1.00 93.94 80 THR A N 1
ATOM 621 C CA . THR A 1 80 ? 5.568 -6.408 -6.544 1.00 93.94 80 THR A CA 1
ATOM 622 C C . THR A 1 80 ? 5.899 -7.753 -7.197 1.00 93.94 80 THR A C 1
ATOM 624 O O . THR A 1 80 ? 5.237 -8.136 -8.156 1.00 93.94 80 THR A O 1
ATOM 627 N N . ASP A 1 81 ? 6.877 -8.491 -6.664 1.00 93.31 81 ASP A N 1
ATOM 628 C CA . ASP A 1 81 ? 7.202 -9.867 -7.060 1.00 93.31 81 ASP A CA 1
ATOM 629 C C . ASP A 1 81 ? 6.335 -10.929 -6.348 1.00 93.31 81 ASP A C 1
ATOM 631 O O . ASP A 1 81 ? 6.467 -12.124 -6.613 1.00 93.31 81 ASP A O 1
ATOM 635 N N . GLY A 1 82 ? 5.445 -10.507 -5.441 1.00 94.62 82 GLY A N 1
ATOM 636 C CA . GLY A 1 82 ? 4.570 -11.378 -4.659 1.00 94.62 82 GLY A CA 1
ATOM 637 C C . GLY A 1 82 ? 5.171 -11.893 -3.347 1.00 94.62 82 GLY A C 1
ATOM 638 O O . GLY A 1 82 ? 4.447 -12.521 -2.564 1.00 94.62 82 GLY A O 1
ATOM 639 N N . THR A 1 83 ? 6.444 -11.612 -3.056 1.00 97.38 83 THR A N 1
ATOM 640 C CA . THR A 1 83 ? 7.080 -11.973 -1.784 1.00 97.38 83 THR A CA 1
ATOM 641 C C . THR A 1 83 ? 6.364 -11.261 -0.634 1.00 97.38 83 THR A C 1
ATOM 643 O O . THR A 1 83 ? 6.239 -10.035 -0.612 1.00 97.38 83 THR A O 1
ATOM 646 N N . VAL A 1 84 ? 5.860 -12.037 0.329 1.00 98.00 84 VAL A N 1
ATOM 647 C CA . VAL A 1 84 ? 5.156 -11.520 1.512 1.00 98.00 84 VAL A CA 1
ATOM 648 C C . VAL A 1 84 ? 6.183 -11.041 2.529 1.00 98.00 84 VAL A C 1
ATOM 650 O O . VAL A 1 84 ? 7.050 -11.818 2.923 1.00 98.00 84 VAL A O 1
ATOM 653 N N . PHE A 1 85 ? 6.060 -9.796 2.985 1.00 97.81 85 PHE A N 1
ATOM 654 C CA . PHE A 1 85 ? 6.883 -9.283 4.085 1.00 97.81 85 PHE A CA 1
ATOM 655 C C . PHE A 1 85 ? 6.127 -9.248 5.418 1.00 97.81 85 PHE A C 1
ATOM 657 O O . PHE A 1 85 ? 6.757 -9.352 6.465 1.00 97.81 85 PHE A O 1
ATOM 664 N N . ASP A 1 86 ? 4.794 -9.126 5.390 1.00 97.56 86 ASP A N 1
ATOM 665 C CA . ASP A 1 86 ? 3.958 -9.111 6.592 1.00 97.56 86 ASP A CA 1
ATOM 666 C C . ASP A 1 86 ? 2.487 -9.447 6.278 1.00 97.56 86 ASP A C 1
ATOM 668 O O . ASP A 1 86 ? 2.001 -9.235 5.162 1.00 97.56 86 ASP A O 1
ATOM 672 N N . SER A 1 87 ? 1.749 -9.974 7.254 1.00 96.94 87 SER A N 1
ATOM 673 C CA . SER A 1 87 ? 0.306 -10.217 7.148 1.00 96.94 87 SER A CA 1
ATOM 674 C C . SER A 1 87 ? -0.322 -10.451 8.518 1.00 96.94 87 SER A C 1
ATOM 676 O O . SER A 1 87 ? 0.240 -11.184 9.330 1.00 96.94 87 SER A O 1
ATOM 678 N N . GLY A 1 88 ? -1.532 -9.936 8.751 1.00 96.56 88 GLY A N 1
ATOM 679 C CA . GLY A 1 88 ? -2.204 -10.145 10.032 1.00 96.56 88 GLY A CA 1
ATOM 680 C C . GLY A 1 88 ? -3.538 -9.424 10.197 1.00 96.56 88 GLY A C 1
ATOM 681 O O . GLY A 1 88 ? -4.097 -8.848 9.258 1.00 96.56 88 GLY A O 1
ATOM 682 N N . ILE A 1 89 ? -4.059 -9.502 11.422 1.00 95.69 89 ILE A N 1
ATOM 683 C CA . ILE A 1 89 ? -5.228 -8.757 11.897 1.00 95.69 89 ILE A CA 1
ATOM 684 C C . ILE A 1 89 ? -4.779 -7.949 13.111 1.00 95.69 89 ILE A C 1
ATOM 686 O O . ILE A 1 89 ? -4.325 -8.536 14.091 1.00 95.69 89 ILE A O 1
ATOM 690 N N . TYR A 1 90 ? -4.937 -6.630 13.050 1.00 91.75 90 TYR A N 1
ATOM 691 C CA . TYR A 1 90 ? -4.475 -5.695 14.080 1.00 91.75 90 TYR A CA 1
ATOM 692 C C . TYR A 1 90 ? -5.613 -4.775 14.517 1.00 91.75 90 TYR A C 1
ATOM 694 O O . TYR A 1 90 ? -6.586 -4.593 13.781 1.00 91.75 90 TYR A O 1
ATOM 702 N N . THR A 1 91 ? -5.540 -4.267 15.746 1.00 88.00 91 THR A N 1
ATOM 703 C CA . THR A 1 91 ? -6.521 -3.371 16.385 1.00 88.00 91 THR A CA 1
ATOM 704 C C . THR A 1 91 ? -5.778 -2.312 17.177 1.00 88.00 91 THR A C 1
ATOM 706 O O . THR A 1 91 ? -4.729 -2.679 17.752 1.00 88.00 91 THR A O 1
#

Secondary structure (DSSP, 8-state):
---SSSHHHHHHTTTTTTT------HHHHHHHHHHHHHHHHT--PPPPTTS-----SS---SPPPPTT----EEEEEE-TT--EEEEEEE-

Mean predicted aligned error: 11.42 Å